Protein AF-D4ZGC5-F1 (afdb_monomer_lite)

Secondary structure (DSSP, 8-state):
--HHHHHHHHHHHHHHHHHHHHHHHHHHS---HHHHHHHHHHHHHHHHHHHHHHHHHHHHHHHHHHHHT-

Foldseek 3Di:
DDPVVVVVVVVCVVVVVVVVVVVVVVVVPPPCVVVVVVVVVVVVVVVVVVVVVCVVVVVVVVVVVVVVVD

pLDDT: mean 79.53, std 10.98, range [58.47, 92.62]

Sequence (70 aa):
MGLFEVITVAIVAVFGVKAFKEYNLRKAGVDTSEVDVLKSELVRLQERVATLETIVTDKSYQLGEQIDKL

Radius of gyration: 31.15 Å; chains: 1; bounding box: 57×20×88 Å

Structure (mmCIF, N/CA/C/O backbone):
data_AF-D4ZGC5-F1
#
_entry.id   AF-D4ZGC5-F1
#
loop_
_atom_site.group_PDB
_atom_site.id
_atom_site.type_symbol
_atom_site.label_atom_id
_atom_site.label_alt_id
_atom_site.label_comp_id
_atom_site.label_asym_id
_atom_site.label_entity_id
_atom_site.label_seq_id
_atom_site.pdbx_PDB_ins_code
_atom_site.Cartn_x
_atom_site.Cartn_y
_atom_site.Cartn_z
_atom_site.occupancy
_atom_site.B_iso_or_equiv
_atom_site.auth_seq_id
_atom_site.auth_comp_id
_atom_site.auth_asym_id
_atom_site.auth_atom_id
_atom_site.pdbx_PDB_model_num
ATOM 1 N N . MET A 1 1 ? 17.939 3.118 -43.204 1.00 72.19 1 MET A N 1
ATOM 2 C CA . MET A 1 1 ? 18.391 3.339 -41.820 1.00 72.19 1 MET A CA 1
ATOM 3 C C . MET A 1 1 ? 19.870 3.679 -41.853 1.00 72.19 1 MET A C 1
ATOM 5 O O . MET A 1 1 ? 20.669 2.813 -42.193 1.00 72.19 1 MET A O 1
ATOM 9 N N . GLY A 1 2 ? 20.226 4.940 -41.619 1.00 91.31 2 GLY A N 1
ATOM 10 C CA . GLY A 1 2 ? 21.619 5.388 -41.563 1.00 91.31 2 GLY A CA 1
ATOM 11 C C . GLY A 1 2 ? 22.326 4.906 -40.292 1.00 91.31 2 GLY A C 1
ATOM 12 O O . GLY A 1 2 ? 21.678 4.590 -39.296 1.00 91.31 2 GLY A O 1
ATOM 13 N N . LEU A 1 3 ? 23.663 4.879 -40.301 1.00 87.31 3 LEU A N 1
ATOM 14 C CA . LEU A 1 3 ? 24.479 4.439 -39.155 1.00 87.31 3 LEU A CA 1
ATOM 15 C C . LEU A 1 3 ? 24.113 5.187 -37.854 1.00 87.31 3 LEU A C 1
ATOM 17 O O . LEU A 1 3 ? 24.033 4.588 -36.786 1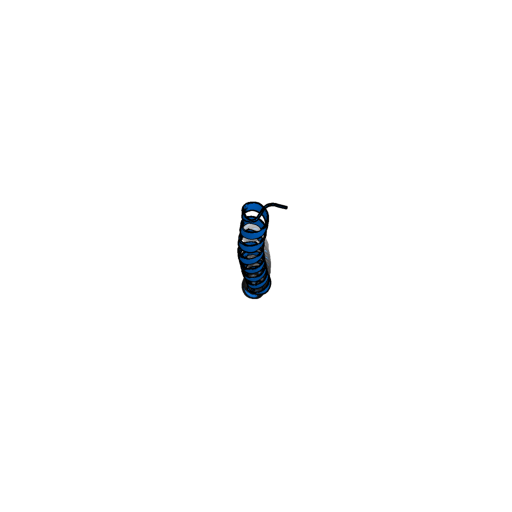.00 87.31 3 LEU A O 1
ATOM 21 N N . PHE A 1 4 ? 23.817 6.484 -37.964 1.00 90.44 4 PHE A N 1
ATOM 22 C CA . PHE A 1 4 ? 23.392 7.334 -36.850 1.00 90.44 4 PHE A CA 1
ATOM 23 C C . PHE A 1 4 ? 22.048 6.906 -36.231 1.00 90.44 4 PHE A C 1
ATOM 25 O O . PHE A 1 4 ? 21.888 6.917 -35.009 1.00 90.44 4 PHE A O 1
ATOM 32 N N . GLU A 1 5 ? 21.092 6.477 -37.057 1.00 90.31 5 GLU A N 1
ATOM 33 C CA . GLU A 1 5 ? 19.773 6.024 -36.595 1.00 90.31 5 GLU A CA 1
ATOM 34 C C . GLU A 1 5 ? 19.897 4.705 -35.824 1.00 90.31 5 GLU A C 1
ATOM 36 O O . GLU A 1 5 ? 19.305 4.551 -34.758 1.00 90.31 5 GLU A O 1
ATOM 41 N N . VAL A 1 6 ? 20.741 3.784 -36.303 1.00 91.44 6 VAL A N 1
ATOM 42 C CA . VAL A 1 6 ? 21.006 2.498 -35.634 1.00 91.44 6 VAL A CA 1
ATOM 43 C C . VAL A 1 6 ? 21.662 2.707 -34.265 1.00 91.44 6 VAL A C 1
ATOM 45 O O . VAL A 1 6 ? 21.254 2.084 -33.284 1.00 91.44 6 VAL A O 1
ATOM 48 N N . ILE A 1 7 ? 22.636 3.619 -34.173 1.00 90.50 7 ILE A N 1
ATOM 49 C CA . ILE A 1 7 ? 23.304 3.957 -32.906 1.00 90.50 7 ILE A CA 1
ATOM 50 C C . ILE A 1 7 ? 22.306 4.567 -31.913 1.00 90.50 7 ILE A C 1
ATOM 52 O O . ILE A 1 7 ? 22.269 4.172 -30.748 1.00 90.50 7 ILE A O 1
ATOM 56 N N . THR A 1 8 ? 21.459 5.487 -32.374 1.00 92.25 8 THR A N 1
ATOM 57 C CA . THR A 1 8 ? 20.450 6.140 -31.527 1.00 92.25 8 THR A CA 1
ATOM 58 C C . THR A 1 8 ? 19.458 5.129 -30.952 1.00 92.25 8 THR A C 1
ATOM 60 O O . THR A 1 8 ? 19.197 5.132 -29.748 1.00 92.25 8 THR A O 1
ATOM 63 N N . VAL A 1 9 ? 18.950 4.213 -31.781 1.00 91.12 9 VAL A N 1
ATOM 64 C CA . VAL A 1 9 ? 18.018 3.162 -31.343 1.00 91.12 9 VAL A CA 1
ATOM 65 C C . VAL A 1 9 ? 18.667 2.230 -30.319 1.00 91.12 9 VAL A C 1
ATOM 67 O O . VAL A 1 9 ? 18.032 1.889 -29.321 1.00 91.12 9 VAL A O 1
ATOM 70 N N . ALA A 1 10 ? 19.939 1.865 -30.506 1.00 91.12 10 ALA A N 1
ATOM 71 C CA . ALA A 1 10 ? 20.666 1.031 -29.551 1.00 91.12 10 ALA A CA 1
ATOM 72 C C . ALA A 1 10 ? 20.808 1.713 -28.179 1.00 91.12 10 ALA A C 1
ATOM 74 O O . ALA A 1 10 ? 20.578 1.084 -27.146 1.00 91.12 10 ALA A O 1
ATOM 75 N N . ILE A 1 11 ? 21.123 3.011 -28.160 1.00 92.00 11 ILE A N 1
ATOM 76 C CA . ILE A 1 11 ? 21.228 3.795 -26.924 1.00 92.00 11 ILE A CA 1
ATOM 77 C C . ILE A 1 11 ? 19.868 3.855 -26.217 1.00 92.00 11 ILE A C 1
ATOM 79 O O . ILE A 1 11 ? 19.772 3.507 -25.039 1.00 92.00 11 ILE A O 1
ATOM 83 N N . VAL A 1 12 ? 18.801 4.226 -26.933 1.00 92.62 12 VAL A N 1
ATOM 84 C CA . VAL A 1 12 ? 17.447 4.315 -26.361 1.00 92.62 12 VAL A CA 1
ATOM 85 C C . VAL A 1 12 ? 16.981 2.965 -25.814 1.00 92.62 12 VAL A C 1
ATOM 87 O O . VAL A 1 12 ? 16.416 2.919 -24.724 1.00 92.62 12 VAL A O 1
ATOM 90 N N . ALA A 1 13 ? 17.266 1.860 -26.506 1.00 90.62 13 ALA A N 1
ATOM 91 C CA . ALA A 1 13 ? 16.917 0.523 -26.036 1.00 90.62 13 ALA A CA 1
ATOM 92 C C . ALA A 1 13 ? 17.628 0.166 -24.718 1.00 90.62 13 ALA A C 1
ATOM 94 O O . ALA A 1 13 ? 16.990 -0.323 -23.785 1.00 90.62 13 ALA A O 1
ATOM 95 N N . VAL A 1 14 ? 18.927 0.464 -24.596 1.00 89.50 14 VAL A N 1
ATOM 96 C CA . VAL A 1 14 ? 19.696 0.201 -23.366 1.00 89.50 14 VAL A CA 1
ATOM 97 C C . VAL A 1 14 ? 19.164 1.021 -22.188 1.00 89.50 14 VAL A C 1
ATOM 99 O O . VAL A 1 14 ? 18.982 0.482 -21.091 1.00 89.50 14 VAL A O 1
ATOM 102 N N . PHE A 1 15 ? 18.881 2.308 -22.398 1.00 89.69 15 PHE A N 1
ATOM 103 C CA . PHE A 1 15 ? 18.317 3.163 -21.351 1.00 89.69 15 PHE A CA 1
ATOM 104 C C . PHE A 1 15 ? 16.875 2.776 -20.998 1.00 89.69 15 PHE A C 1
ATOM 106 O O . PHE A 1 15 ? 16.536 2.731 -19.816 1.00 89.69 15 PHE A O 1
ATOM 113 N N . GLY A 1 16 ? 16.055 2.415 -21.987 1.00 88.62 16 GLY A N 1
ATOM 114 C CA . GLY A 1 16 ? 14.677 1.970 -21.788 1.00 88.62 16 GLY A CA 1
ATOM 115 C C . GLY A 1 16 ? 14.584 0.691 -20.955 1.00 88.62 16 GLY A C 1
ATOM 116 O O . GLY A 1 16 ? 13.810 0.635 -20.002 1.00 88.62 16 GLY A O 1
ATOM 117 N N . VAL A 1 17 ? 15.428 -0.308 -21.236 1.00 88.31 17 VAL A N 1
ATOM 118 C CA . VAL A 1 17 ? 15.474 -1.556 -20.452 1.00 88.31 17 VAL A CA 1
ATOM 119 C C . VAL A 1 17 ? 15.917 -1.293 -19.011 1.00 88.31 17 VAL A C 1
ATOM 121 O O . VAL A 1 17 ? 15.323 -1.838 -18.079 1.00 88.31 17 VAL A O 1
ATOM 124 N N . LYS A 1 18 ? 16.925 -0.433 -18.797 1.00 84.81 18 LYS A N 1
ATOM 125 C CA . LYS A 1 18 ? 17.360 -0.053 -17.441 1.00 84.81 18 LYS A CA 1
ATOM 126 C C . LYS A 1 18 ? 16.257 0.670 -16.669 1.00 84.81 18 LYS A C 1
ATOM 128 O O . LYS A 1 18 ? 16.006 0.315 -15.520 1.00 84.81 18 LYS A O 1
ATOM 133 N N . ALA A 1 19 ? 15.580 1.626 -17.302 1.00 82.62 19 ALA A N 1
ATOM 134 C CA . A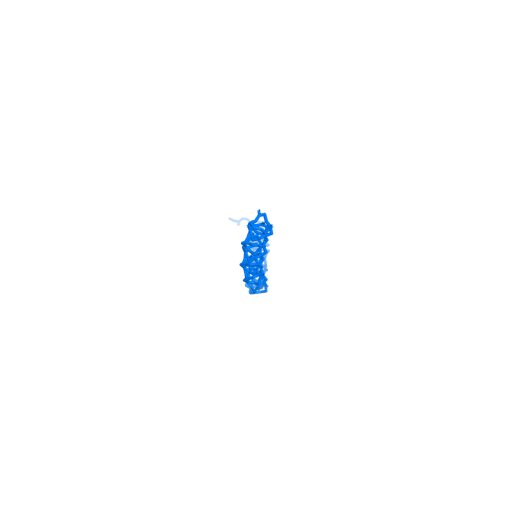LA A 1 19 ? 14.478 2.363 -16.691 1.00 82.62 19 ALA A CA 1
ATOM 135 C C . ALA A 1 19 ? 13.299 1.442 -16.341 1.00 82.62 19 ALA A C 1
ATOM 137 O O . ALA A 1 19 ? 12.766 1.522 -15.238 1.00 82.62 19 ALA A O 1
ATOM 138 N N . PHE A 1 20 ? 12.934 0.518 -17.235 1.00 85.19 20 PHE A N 1
ATOM 139 C CA . PHE A 1 20 ? 11.857 -0.444 -16.993 1.00 85.19 20 PHE A CA 1
ATOM 140 C C . PHE A 1 20 ? 12.184 -1.415 -15.851 1.00 85.19 20 PHE A C 1
ATOM 142 O O . PHE A 1 20 ? 11.336 -1.689 -15.002 1.00 85.19 20 PHE A O 1
ATOM 149 N N . LYS A 1 21 ? 13.428 -1.909 -15.794 1.00 83.38 21 LYS A N 1
ATOM 150 C CA . LYS A 1 21 ? 13.892 -2.789 -14.714 1.00 83.38 21 LYS A CA 1
ATOM 151 C C . LYS A 1 21 ? 13.863 -2.078 -13.360 1.00 83.38 21 LYS A C 1
ATOM 153 O O . LYS A 1 21 ? 13.340 -2.637 -12.403 1.00 83.38 21 LYS A O 1
ATOM 158 N N . GLU A 1 22 ? 14.385 -0.856 -13.293 1.00 77.19 22 GLU A N 1
ATOM 159 C CA . GLU A 1 22 ? 14.381 -0.036 -12.076 1.00 77.19 22 GLU A CA 1
ATOM 160 C C . GLU A 1 22 ? 12.951 0.297 -11.625 1.00 77.19 22 GLU A C 1
ATOM 162 O O . GLU A 1 22 ? 12.620 0.174 -10.447 1.00 77.19 22 GLU A O 1
ATOM 167 N N . TYR A 1 23 ? 12.071 0.649 -12.565 1.00 75.75 23 TYR A N 1
ATOM 168 C CA . TYR A 1 23 ? 10.665 0.924 -12.280 1.00 75.75 23 TYR A CA 1
ATOM 169 C C . TYR A 1 23 ? 9.935 -0.304 -11.717 1.00 75.75 23 TYR A C 1
ATOM 171 O O . TYR A 1 23 ? 9.234 -0.199 -10.711 1.00 75.75 23 TYR A O 1
ATOM 179 N N . ASN A 1 24 ? 10.135 -1.483 -12.314 1.00 77.19 24 ASN A N 1
ATOM 180 C CA . ASN A 1 24 ? 9.528 -2.720 -11.821 1.00 77.19 24 ASN A CA 1
ATOM 181 C C . ASN A 1 24 ? 10.098 -3.167 -10.474 1.00 77.19 24 ASN A C 1
ATOM 183 O O . ASN A 1 24 ? 9.333 -3.627 -9.633 1.00 77.19 24 ASN A O 1
ATOM 187 N N . LEU A 1 25 ? 11.404 -3.008 -10.240 1.00 72.44 25 LEU A N 1
ATOM 188 C CA . LEU A 1 25 ? 12.018 -3.296 -8.940 1.00 72.44 25 LEU A CA 1
ATOM 189 C C . LEU A 1 25 ? 11.458 -2.387 -7.846 1.00 72.44 25 LEU A C 1
ATOM 191 O O . LEU A 1 25 ? 11.096 -2.869 -6.779 1.00 72.44 25 LEU A O 1
ATOM 195 N N . ARG A 1 26 ? 11.309 -1.088 -8.128 1.00 68.25 26 ARG A N 1
ATOM 196 C CA . ARG A 1 26 ? 10.682 -0.140 -7.199 1.00 68.25 26 ARG A CA 1
ATOM 197 C C . ARG A 1 26 ? 9.229 -0.494 -6.924 1.00 68.25 26 ARG A C 1
ATOM 199 O O . ARG A 1 26 ? 8.826 -0.481 -5.774 1.00 68.25 26 ARG A O 1
ATOM 206 N N . LYS A 1 27 ? 8.455 -0.861 -7.948 1.00 64.75 27 LYS A N 1
ATOM 207 C CA . LYS A 1 27 ? 7.051 -1.260 -7.782 1.00 64.75 27 LYS A CA 1
ATOM 208 C C . LYS A 1 27 ? 6.894 -2.582 -7.019 1.00 64.75 27 LYS A C 1
ATOM 210 O O .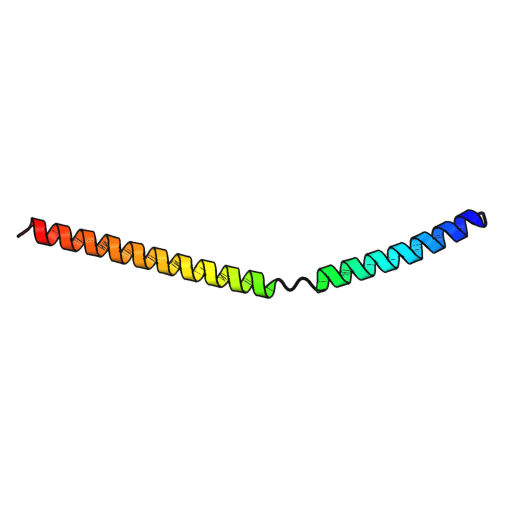 LYS A 1 27 ? 5.939 -2.725 -6.269 1.00 64.75 27 LYS A O 1
ATOM 215 N N . ALA A 1 28 ? 7.826 -3.519 -7.188 1.00 64.06 28 ALA A N 1
ATOM 216 C CA . ALA A 1 28 ? 7.866 -4.765 -6.424 1.00 64.06 28 ALA A CA 1
ATOM 217 C C . ALA A 1 28 ? 8.378 -4.573 -4.983 1.00 64.06 28 ALA A C 1
ATOM 219 O O . ALA A 1 28 ? 8.102 -5.409 -4.131 1.00 64.06 28 ALA A O 1
ATOM 220 N N . GLY A 1 29 ? 9.126 -3.496 -4.721 1.00 60.47 29 GLY A N 1
ATOM 221 C CA . GLY A 1 29 ? 9.773 -3.213 -3.438 1.00 60.47 29 GLY A CA 1
ATOM 222 C C . GLY A 1 29 ? 9.060 -2.197 -2.543 1.00 60.47 29 GLY A C 1
ATOM 223 O O . GLY A 1 29 ? 9.587 -1.891 -1.477 1.00 60.47 29 GLY A O 1
ATOM 224 N N . VAL A 1 30 ? 7.898 -1.655 -2.932 1.00 61.69 30 VAL A N 1
ATOM 225 C CA . VAL A 1 30 ? 7.068 -0.894 -1.983 1.00 61.69 30 VAL A CA 1
ATOM 226 C C . VAL A 1 30 ? 6.277 -1.898 -1.155 1.00 61.69 30 VAL A C 1
ATOM 228 O O . VAL A 1 30 ? 5.172 -2.291 -1.522 1.00 61.69 30 VAL A O 1
ATOM 231 N N . ASP A 1 31 ? 6.879 -2.335 -0.055 1.00 64.56 31 ASP A N 1
ATOM 232 C CA . ASP A 1 31 ? 6.203 -3.125 0.964 1.00 64.56 31 ASP A CA 1
ATOM 233 C C . ASP A 1 31 ? 5.166 -2.241 1.674 1.00 64.56 31 ASP A C 1
ATOM 235 O O . ASP A 1 31 ? 5.483 -1.449 2.560 1.00 64.56 31 ASP A O 1
ATOM 239 N N . THR A 1 32 ? 3.912 -2.304 1.222 1.00 70.25 32 THR A N 1
ATOM 240 C CA . THR A 1 32 ? 2.799 -1.570 1.843 1.00 70.25 32 THR A CA 1
ATOM 241 C C . THR A 1 32 ? 2.259 -2.275 3.081 1.00 70.25 32 THR A C 1
ATOM 243 O O . THR A 1 32 ? 1.351 -1.740 3.715 1.00 70.25 32 THR A O 1
ATOM 246 N N . SER A 1 33 ? 2.796 -3.448 3.444 1.00 74.62 33 SER A N 1
ATOM 247 C CA . SER A 1 33 ? 2.308 -4.223 4.585 1.00 74.62 33 SER A CA 1
ATOM 248 C C . SER A 1 33 ? 2.408 -3.433 5.888 1.00 74.62 33 SER A C 1
ATOM 250 O O . SER A 1 33 ? 1.461 -3.429 6.667 1.00 74.62 33 SER A O 1
ATOM 252 N N . GLU A 1 34 ? 3.486 -2.673 6.083 1.00 73.50 34 GLU A N 1
ATOM 253 C CA . GLU A 1 34 ? 3.667 -1.825 7.263 1.00 73.50 34 GLU A CA 1
ATOM 254 C C . GLU A 1 34 ? 2.631 -0.690 7.313 1.00 73.50 34 GLU A C 1
ATOM 256 O O . GLU A 1 34 ? 2.065 -0.395 8.364 1.00 73.50 34 GLU A O 1
ATOM 261 N N . VAL A 1 35 ? 2.290 -0.108 6.158 1.00 78.81 35 VAL A N 1
ATOM 262 C CA . VAL A 1 35 ? 1.242 0.920 6.048 1.00 78.81 35 VAL A CA 1
ATOM 263 C C . VAL A 1 35 ? -0.140 0.333 6.340 1.00 78.81 35 VAL A C 1
ATOM 265 O O . VAL A 1 35 ? -0.959 0.981 6.993 1.00 78.81 35 VAL A O 1
ATOM 268 N N . ASP A 1 36 ? -0.411 -0.883 5.877 1.00 81.06 36 ASP A N 1
ATOM 269 C CA . ASP A 1 36 ? -1.686 -1.561 6.108 1.00 81.06 36 ASP A CA 1
ATOM 270 C C . ASP A 1 36 ? -1.827 -2.028 7.566 1.00 81.06 36 ASP A C 1
ATOM 272 O O . ASP A 1 36 ? -2.903 -1.883 8.153 1.00 81.06 36 ASP A O 1
ATOM 276 N N . VAL A 1 37 ? -0.736 -2.477 8.197 1.00 86.44 37 VAL A N 1
ATOM 277 C CA . VAL A 1 37 ? -0.679 -2.765 9.639 1.00 86.44 37 VAL A CA 1
ATOM 278 C C . VAL A 1 37 ? -0.961 -1.496 10.443 1.00 86.44 37 VAL A C 1
ATOM 280 O O . VAL A 1 37 ? -1.876 -1.500 11.268 1.00 86.44 37 VAL A O 1
ATOM 283 N N . LEU A 1 38 ? -0.278 -0.386 10.147 1.00 85.31 38 LEU A N 1
ATOM 284 C CA . LEU A 1 38 ? -0.492 0.901 10.823 1.00 85.31 38 LEU A CA 1
ATOM 285 C C . LEU A 1 38 ? -1.928 1.422 10.656 1.00 85.31 38 LEU A C 1
ATOM 287 O O . LEU A 1 38 ? -2.524 1.929 11.608 1.00 85.31 38 LEU A O 1
ATOM 291 N N . LYS A 1 39 ? -2.527 1.265 9.469 1.00 87.81 39 LYS A N 1
ATOM 292 C CA . LYS A 1 39 ? -3.945 1.593 9.245 1.00 87.81 39 LYS A CA 1
ATOM 293 C C . LYS A 1 39 ? -4.871 0.733 10.100 1.00 87.81 39 LYS A C 1
ATOM 295 O O . LYS A 1 39 ? -5.821 1.263 10.671 1.00 87.81 39 LYS A O 1
ATOM 300 N N . SER A 1 40 ? -4.601 -0.569 10.205 1.00 89.56 40 SER A N 1
ATOM 301 C CA . SER A 1 40 ? -5.409 -1.473 11.032 1.00 89.56 40 SER A CA 1
ATOM 302 C C . SER A 1 40 ? -5.343 -1.104 12.518 1.00 89.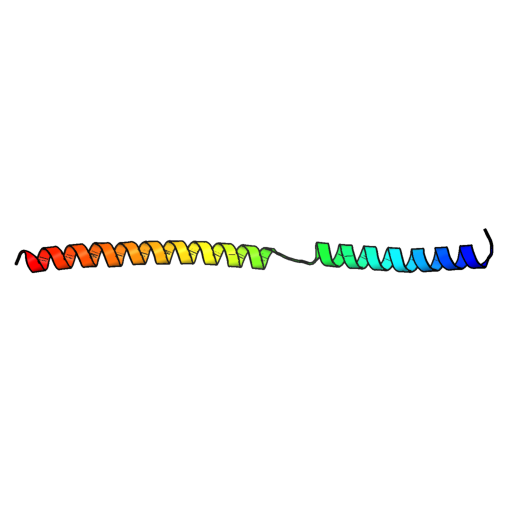56 40 SER A C 1
ATO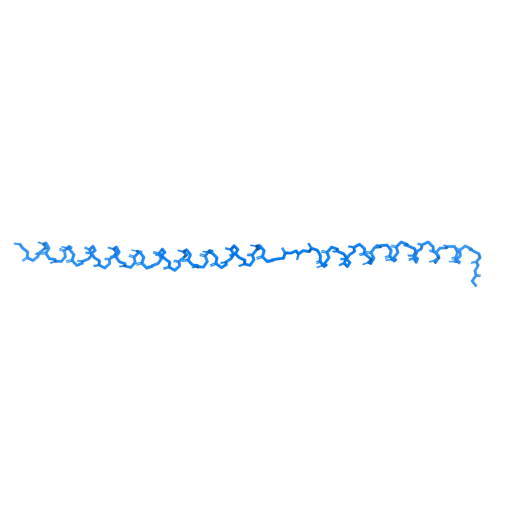M 304 O O . SER A 1 40 ? -6.363 -1.110 13.210 1.00 89.56 40 SER A O 1
ATOM 306 N N . GLU A 1 41 ? -4.164 -0.697 12.999 1.00 89.56 41 GLU A N 1
ATOM 307 C CA . GLU A 1 41 ? -3.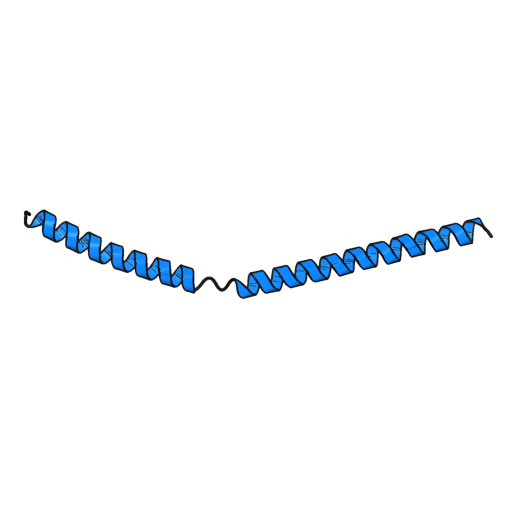985 -0.236 14.372 1.00 89.56 41 GLU A CA 1
ATOM 308 C C . GLU A 1 41 ? -4.723 1.079 14.622 1.00 89.56 41 GLU A C 1
ATOM 310 O O . GLU A 1 41 ? -5.404 1.204 15.641 1.00 89.56 41 GLU A O 1
ATOM 315 N N . LEU A 1 42 ? -4.678 2.026 13.678 1.00 89.75 42 LEU A N 1
ATOM 316 C CA . LEU A 1 42 ? -5.439 3.273 13.775 1.00 89.75 42 LEU A CA 1
ATOM 317 C C . LEU A 1 42 ? -6.946 3.032 13.895 1.00 89.75 42 LEU A C 1
ATOM 319 O O . LEU A 1 42 ? -7.575 3.620 14.774 1.00 89.75 42 LEU A O 1
ATOM 323 N N . VAL A 1 43 ? -7.515 2.148 13.070 1.00 92.19 43 VAL A N 1
ATOM 324 C CA . VAL A 1 43 ? -8.947 1.805 13.138 1.00 92.19 43 VAL A CA 1
ATOM 325 C C . VAL A 1 43 ? -9.293 1.216 14.508 1.00 92.19 43 VAL A C 1
ATOM 327 O O . VAL A 1 43 ? -10.229 1.670 15.166 1.00 92.19 43 VAL A O 1
ATOM 330 N N . ARG A 1 44 ? -8.481 0.277 15.004 1.00 91.69 44 ARG A N 1
ATOM 331 C CA . ARG A 1 44 ? -8.681 -0.336 16.324 1.00 91.69 44 ARG A CA 1
ATOM 332 C C . ARG A 1 44 ? -8.584 0.680 17.466 1.00 91.69 44 ARG A C 1
ATOM 334 O O . ARG A 1 44 ? -9.304 0.569 18.460 1.00 91.69 44 ARG A O 1
ATOM 341 N N . LEU A 1 45 ? -7.675 1.652 17.375 1.00 90.62 45 LEU A N 1
ATOM 342 C CA . LEU A 1 45 ? -7.574 2.725 18.365 1.00 90.62 45 LEU A CA 1
ATOM 343 C C . LEU A 1 45 ? -8.799 3.644 18.324 1.00 90.62 45 LEU A C 1
ATOM 345 O O . LEU A 1 45 ? -9.320 3.978 19.386 1.00 90.62 45 LEU A O 1
ATOM 349 N N . GLN A 1 46 ? -9.290 4.000 17.136 1.00 88.12 46 GLN A N 1
ATOM 350 C CA . GLN A 1 46 ? -10.495 4.820 16.981 1.00 88.12 46 GLN A CA 1
ATOM 351 C C . GLN A 1 46 ? -11.731 4.149 17.591 1.00 88.12 46 GLN A C 1
ATOM 353 O O . GLN A 1 46 ? -12.455 4.790 18.349 1.00 88.12 46 GLN A O 1
ATOM 358 N N . GLU A 1 47 ? -11.932 2.851 17.354 1.00 89.31 47 GLU A N 1
ATOM 359 C CA . GLU A 1 47 ? -13.039 2.090 17.957 1.00 89.31 47 GLU A CA 1
ATOM 360 C C . GLU A 1 47 ? -12.986 2.097 19.491 1.00 89.31 47 GLU A C 1
ATOM 362 O O . GLU A 1 47 ? -14.005 2.264 20.171 1.00 89.31 47 GLU A O 1
ATOM 367 N N . ARG A 1 48 ? -11.784 1.955 20.062 1.00 91.81 48 ARG A N 1
ATOM 368 C CA . ARG A 1 48 ? -11.586 2.004 21.516 1.00 91.81 48 ARG A CA 1
ATOM 369 C C . ARG A 1 48 ? -11.870 3.387 22.081 1.00 91.81 48 ARG A C 1
ATOM 371 O O . ARG A 1 48 ? -12.487 3.472 23.138 1.00 91.81 48 ARG A O 1
ATOM 378 N N . VAL A 1 49 ? -11.436 4.446 21.399 1.00 89.12 49 VAL A N 1
ATOM 379 C CA . VAL A 1 49 ? -11.730 5.825 21.807 1.00 89.12 49 VAL A CA 1
ATOM 380 C C . VAL A 1 49 ? -13.235 6.072 21.774 1.00 89.12 49 VAL A C 1
ATOM 382 O O . VAL A 1 49 ? -13.777 6.479 22.792 1.00 89.12 49 VAL A O 1
ATOM 385 N N . ALA A 1 50 ? -13.930 5.702 20.695 1.00 83.25 50 ALA A N 1
ATOM 386 C CA . ALA A 1 50 ? -15.385 5.850 20.596 1.00 83.25 50 ALA A CA 1
ATOM 387 C C . ALA A 1 50 ? -16.141 5.075 21.695 1.00 83.25 50 ALA A C 1
ATOM 389 O O . ALA A 1 50 ? -17.120 5.558 22.271 1.00 83.25 50 ALA A O 1
ATOM 390 N N . THR A 1 51 ? -15.664 3.875 22.038 1.00 87.06 51 THR A N 1
ATOM 391 C CA . THR A 1 51 ? -16.228 3.077 23.137 1.00 87.06 51 THR A CA 1
ATOM 392 C C . THR A 1 51 ? -16.011 3.759 24.487 1.00 87.06 51 THR A C 1
ATOM 394 O O . THR A 1 51 ? -16.926 3.824 25.305 1.00 87.06 51 THR A O 1
ATOM 397 N N . LEU A 1 52 ? -14.807 4.282 24.733 1.00 82.88 52 LEU A N 1
ATOM 398 C CA . LEU A 1 52 ? -14.491 4.999 25.968 1.00 82.88 52 LEU A CA 1
ATOM 399 C C . LEU A 1 52 ? -15.277 6.305 26.082 1.00 82.88 52 LEU A C 1
ATOM 401 O O . LEU A 1 52 ? -15.784 6.591 27.161 1.00 82.88 52 LEU A O 1
ATOM 405 N N . GLU A 1 53 ? -15.429 7.050 24.989 1.00 77.38 53 GLU A N 1
ATOM 406 C CA . GLU A 1 53 ? -16.286 8.235 24.926 1.00 77.38 53 GLU A CA 1
ATOM 407 C C . GLU A 1 53 ? -17.722 7.873 25.301 1.00 77.38 53 GLU A C 1
ATOM 409 O O . GLU A 1 53 ? -18.285 8.483 26.202 1.00 77.38 53 GLU A O 1
ATOM 414 N N . THR A 1 54 ? -18.274 6.805 24.722 1.00 81.06 54 THR A N 1
ATOM 415 C CA . THR A 1 54 ? -19.627 6.334 25.054 1.00 81.06 54 THR A CA 1
ATOM 416 C C . THR A 1 54 ? -19.752 5.960 26.533 1.00 81.06 54 THR A C 1
ATOM 418 O O . THR A 1 54 ? -20.684 6.401 27.197 1.00 81.06 54 THR A O 1
ATOM 421 N N . ILE A 1 55 ? -18.804 5.192 27.083 1.00 80.94 55 ILE A N 1
ATOM 422 C CA . ILE A 1 55 ? -18.820 4.792 28.500 1.00 80.94 55 ILE A CA 1
ATOM 423 C C . ILE A 1 55 ? -18.734 6.014 29.416 1.00 80.94 55 ILE A C 1
ATOM 425 O O . ILE A 1 55 ? -19.440 6.079 30.422 1.00 80.94 55 ILE A O 1
ATOM 429 N N . VAL A 1 56 ? -17.850 6.962 29.105 1.00 80.38 56 VAL A N 1
ATOM 430 C CA . VAL A 1 56 ? -17.662 8.167 29.916 1.00 80.38 56 VAL A CA 1
ATOM 431 C C . VAL A 1 56 ? -18.908 9.039 29.850 1.00 80.38 56 VAL A C 1
ATOM 433 O O . VAL A 1 56 ? -19.394 9.449 30.902 1.00 80.38 56 VAL A O 1
ATOM 436 N N . THR A 1 57 ? -19.460 9.280 28.662 1.00 77.19 57 THR A N 1
ATOM 437 C CA . THR A 1 57 ? -20.657 10.106 28.467 1.00 77.19 57 THR A CA 1
ATOM 438 C C . THR A 1 57 ? -21.903 9.475 29.091 1.00 77.19 57 THR A C 1
ATOM 440 O O . THR A 1 57 ? -22.640 10.164 29.790 1.00 77.19 57 THR A O 1
ATOM 443 N N . ASP A 1 58 ? -22.119 8.170 28.926 1.00 72.44 58 ASP A N 1
ATOM 444 C CA . ASP A 1 58 ? -23.297 7.479 29.467 1.00 72.44 58 ASP A CA 1
ATOM 445 C C . ASP A 1 58 ? -23.245 7.386 31.003 1.00 72.44 58 ASP A C 1
ATOM 447 O O . ASP A 1 58 ? -24.207 7.717 31.699 1.00 72.44 58 ASP A O 1
ATOM 451 N N . LYS A 1 59 ? -22.077 7.053 31.573 1.00 64.31 59 LYS A N 1
ATOM 452 C CA . LYS A 1 59 ? -21.911 7.031 33.036 1.00 64.31 59 LYS A CA 1
ATOM 453 C C . LYS A 1 59 ? -22.015 8.413 33.665 1.00 64.31 59 LYS A C 1
ATOM 455 O O . LYS A 1 59 ? -22.570 8.527 34.754 1.00 64.31 59 LYS A O 1
ATOM 460 N N . SER A 1 60 ? -21.476 9.452 33.026 1.00 61.41 60 SER A N 1
ATOM 461 C CA . SER A 1 60 ? -21.565 10.813 33.570 1.00 61.41 60 SER A CA 1
ATOM 462 C C . SER A 1 60 ? -23.000 11.346 33.552 1.00 61.41 60 SER A C 1
ATOM 464 O O . SER A 1 60 ? -23.410 11.958 34.537 1.00 61.41 60 SER A O 1
ATOM 466 N N . TYR A 1 61 ? -23.800 11.018 32.529 1.00 58.75 61 TYR A N 1
ATOM 467 C CA . TYR A 1 61 ? -25.238 11.312 32.523 1.00 58.75 61 TYR A CA 1
ATOM 468 C C . TYR A 1 61 ? -26.003 10.544 33.611 1.00 58.75 61 TYR A C 1
ATOM 470 O O . TYR A 1 61 ? -26.777 11.150 34.352 1.00 58.75 61 TYR A O 1
ATOM 478 N N . GLN A 1 62 ? -25.746 9.240 33.773 1.00 60.69 62 GLN A N 1
ATOM 479 C CA . GLN A 1 62 ? -26.407 8.432 34.808 1.00 60.69 62 GLN A CA 1
ATOM 480 C C . GLN A 1 62 ? -26.061 8.876 36.235 1.00 60.69 62 GLN A C 1
ATOM 482 O O . GLN A 1 62 ? -26.901 8.788 37.128 1.00 60.69 62 GLN A O 1
ATOM 487 N N . LEU A 1 63 ? -24.827 9.323 36.480 1.00 62.28 63 LEU A N 1
ATOM 488 C CA . LEU A 1 63 ? -24.416 9.852 37.783 1.00 62.28 63 LEU A CA 1
ATOM 489 C C . LEU A 1 63 ? -25.056 11.213 38.068 1.00 62.28 63 LEU A C 1
ATOM 491 O O . LEU A 1 63 ? -25.559 11.412 39.170 1.00 62.28 63 LEU A O 1
ATOM 495 N N . GLY A 1 64 ? -25.085 12.120 37.086 1.00 67.06 64 GLY A N 1
ATOM 496 C CA . GLY A 1 64 ? -25.734 13.425 37.235 1.00 67.06 64 GLY A CA 1
ATOM 497 C C . GLY A 1 64 ? -27.224 13.301 37.557 1.00 67.06 64 GLY A C 1
ATOM 498 O O . GLY A 1 64 ? -27.702 13.915 38.504 1.00 67.06 64 GLY A O 1
ATOM 499 N N . GLU A 1 65 ? -27.940 12.424 36.849 1.00 65.25 65 GLU A N 1
ATOM 500 C CA . GLU A 1 65 ? -29.378 12.223 37.068 1.00 65.25 65 GLU A CA 1
ATOM 501 C C . GLU A 1 65 ? -29.701 11.581 38.433 1.00 65.25 65 GLU A C 1
ATOM 503 O O . GLU A 1 65 ? -30.759 11.832 39.009 1.00 65.25 65 GLU A O 1
ATOM 508 N N . GLN A 1 66 ? -28.801 10.747 38.966 1.00 60.72 66 GLN A N 1
ATOM 509 C CA . GLN A 1 66 ? -28.951 10.159 40.303 1.00 60.72 66 GLN A CA 1
ATOM 510 C C . GLN A 1 66 ? -28.662 11.164 41.419 1.00 60.72 66 GLN A C 1
ATOM 512 O O . GLN A 1 66 ? -29.299 11.092 42.466 1.00 60.72 66 GLN A O 1
ATOM 517 N N . ILE A 1 67 ? -27.724 12.090 41.199 1.00 68.44 67 ILE A N 1
ATOM 518 C CA . ILE A 1 67 ? -27.418 13.161 42.151 1.00 68.44 67 ILE A CA 1
ATOM 519 C C . ILE A 1 67 ? -28.556 14.188 42.194 1.00 68.44 67 ILE A C 1
ATOM 521 O O . ILE A 1 67 ? -28.945 14.578 43.284 1.00 68.44 67 ILE A O 1
ATOM 525 N N . ASP A 1 68 ? -29.144 14.566 41.055 1.00 67.44 68 ASP A N 1
ATOM 526 C CA . ASP A 1 68 ? -30.271 15.520 41.015 1.00 67.44 68 ASP A CA 1
ATOM 527 C C . ASP A 1 68 ? -31.578 14.963 41.616 1.00 67.44 68 ASP A C 1
ATOM 529 O O . ASP A 1 68 ? -32.495 15.721 41.934 1.00 67.44 68 ASP A O 1
ATOM 533 N N . LYS A 1 69 ? -31.695 13.635 41.752 1.00 68.12 69 LYS A N 1
ATOM 534 C CA . LYS A 1 69 ? -32.842 12.960 42.387 1.00 68.12 69 LYS A CA 1
ATOM 535 C C . LYS A 1 69 ? -32.673 12.739 43.899 1.00 68.12 69 LYS A C 1
ATOM 537 O O . LYS A 1 69 ? -33.606 12.220 44.517 1.00 68.12 69 LYS A O 1
ATOM 542 N N . LEU A 1 70 ? -31.518 13.090 44.471 1.00 58.47 70 LEU A N 1
ATOM 543 C CA . LEU A 1 70 ? -31.224 13.079 45.913 1.00 58.47 70 LEU A CA 1
ATOM 544 C C . LEU A 1 70 ? -31.423 14.474 46.515 1.00 58.47 70 LEU A C 1
ATOM 546 O O . LEU A 1 70 ? -31.944 14.527 47.651 1.00 58.47 70 LEU A O 1
#

Organism: Shewanella violacea (strain JCM 10179 / CIP 106290 / LMG 19151 / DSS12) (NCBI:txid637905)